Protein AF-A0A8T3LJP8-F1 (afdb_monomer)

Radius of gyration: 25.77 Å; Cα contacts (8 Å, |Δi|>4): 80; chains: 1; boundin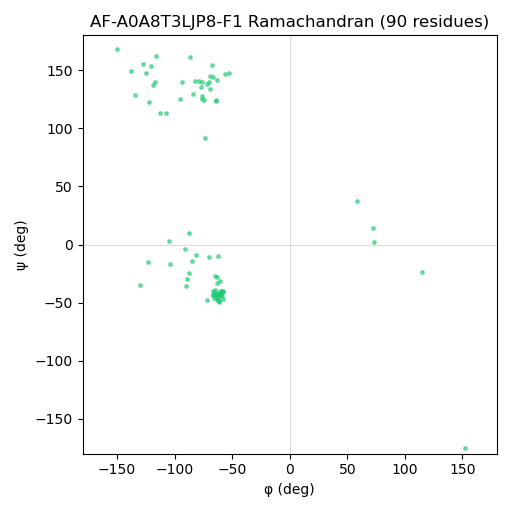g box: 45×25×72 Å

Solvent-accessible surface area (backbone atoms only — not comparable to full-atom values): 5609 Å² total; per-residue (Å²): 108,49,68,32,18,32,54,87,75,58,49,79,44,80,43,75,72,91,75,83,80,64,84,65,53,36,76,68,75,61,91,50,100,45,40,41,59,77,85,88,48,71,43,71,37,62,66,62,48,48,52,52,52,50,52,51,52,50,52,51,50,50,53,51,50,52,55,49,50,53,52,50,54,53,52,51,53,38,48,77,71,72,46,84,84,53,71,76,78,75,54,129

InterPro domains:
  IPR003458 Bacteriophage T4, Gp38, tail fibre assembly [PF02413] (2-91)
  IPR051220 Tail Fiber Assembly Chaperone [PTHR34413] (3-91)

Secondary structure (DSSP, 8-state):
-EEEEETTT--EEEE-SSSPPPTTEESSPPSSTTEEE-SSSEEE-HHHHHHHHHHHHHHHHHHHHHHHHHHHHHHHHHHHTTPPPPHHHH--

Foldseek 3Di:
DAWKAQLQQLDIDDDPDDDDDDPRIDSDHAPDNQWHRPPPDTDGPVVVVVVVVVVVVVVVVVVVVVVVVVLVVVVVVCVVVVHDDDPVSVPD

Mean predicted aligned error: 6.57 Å

Sequence (92 aa):
GEIVFSTETGESKEITAPGDYPDKTTTLAPLTPYDKWDGEKWVTDTEAQHSAAVGAAEAQRQSLIDTAMASISLIQLKLQTGRKLTQTENTR

Structure (mmCIF, N/CA/C/O backbone):
data_AF-A0A8T3LJP8-F1
#
_entry.id   AF-A0A8T3LJP8-F1
#
loop_
_atom_site.group_PDB
_atom_site.id
_atom_site.type_symbol
_atom_site.label_atom_id
_atom_site.label_alt_id
_atom_site.label_comp_id
_atom_site.label_asym_id
_atom_site.label_entity_id
_atom_site.label_seq_id
_atom_site.pdbx_PDB_ins_code
_atom_site.Cartn_x
_atom_site.Cartn_y
_atom_site.Cartn_z
_atom_site.occupancy
_atom_site.B_iso_or_equiv
_atom_site.auth_seq_id
_atom_site.auth_comp_id
_atom_site.auth_asym_id
_ato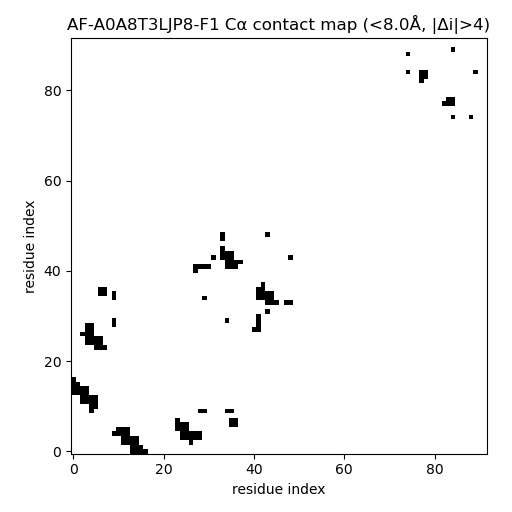m_site.auth_atom_id
_atom_site.pdbx_PDB_model_num
ATOM 1 N N . GLY A 1 1 ? 4.696 13.684 -28.979 1.00 85.56 1 GLY A N 1
ATOM 2 C CA . GLY A 1 1 ? 5.581 12.954 -28.068 1.00 85.56 1 GLY A CA 1
ATOM 3 C C . GLY A 1 1 ? 4.974 11.607 -27.764 1.00 85.56 1 GLY A C 1
ATOM 4 O O . GLY A 1 1 ? 3.799 11.415 -28.058 1.00 85.56 1 GLY A O 1
ATOM 5 N N . GLU A 1 2 ? 5.760 10.700 -27.206 1.00 93.12 2 GLU A N 1
ATOM 6 C CA . GLU A 1 2 ? 5.324 9.385 -26.725 1.00 93.12 2 GLU A CA 1
ATOM 7 C C . GLU A 1 2 ? 5.719 9.225 -25.254 1.00 93.12 2 GLU A C 1
ATOM 9 O O . GLU A 1 2 ? 6.723 9.790 -24.823 1.00 93.12 2 GLU A O 1
ATOM 14 N N . ILE A 1 3 ? 4.918 8.502 -24.471 1.00 95.06 3 ILE A N 1
ATOM 15 C CA . ILE A 1 3 ? 5.224 8.222 -23.066 1.00 95.06 3 ILE A CA 1
ATOM 16 C C . ILE A 1 3 ? 5.904 6.861 -22.988 1.00 95.06 3 ILE A C 1
ATOM 18 O O . ILE A 1 3 ? 5.347 5.859 -23.428 1.00 95.06 3 ILE A O 1
ATOM 22 N N . VAL A 1 4 ? 7.085 6.838 -22.383 1.00 96.12 4 VAL A N 1
ATOM 23 C CA . VAL A 1 4 ? 7.802 5.615 -22.024 1.00 96.12 4 VAL A CA 1
ATOM 24 C C . VAL A 1 4 ? 7.949 5.522 -20.515 1.00 96.12 4 VAL A C 1
ATOM 26 O O . VAL A 1 4 ? 7.820 6.516 -19.806 1.00 96.12 4 VAL A O 1
ATOM 29 N N . PHE A 1 5 ? 8.246 4.335 -20.019 1.00 97.19 5 PHE A N 1
ATOM 30 C CA . PHE A 1 5 ? 8.412 4.043 -18.606 1.00 97.19 5 PHE A CA 1
ATOM 31 C C . PHE A 1 5 ? 9.831 3.559 -18.351 1.00 97.19 5 PHE A C 1
ATOM 33 O O . PHE A 1 5 ? 10.362 2.762 -19.122 1.00 97.19 5 PHE A O 1
ATOM 40 N N . SER A 1 6 ? 10.447 4.032 -17.273 1.00 96.75 6 SER A N 1
ATOM 41 C CA . SER A 1 6 ? 11.727 3.507 -16.792 1.00 96.75 6 SER A CA 1
ATOM 42 C C . SER A 1 6 ? 11.555 2.052 -16.361 1.00 96.75 6 SER A C 1
ATOM 44 O O . SER A 1 6 ? 10.755 1.780 -15.47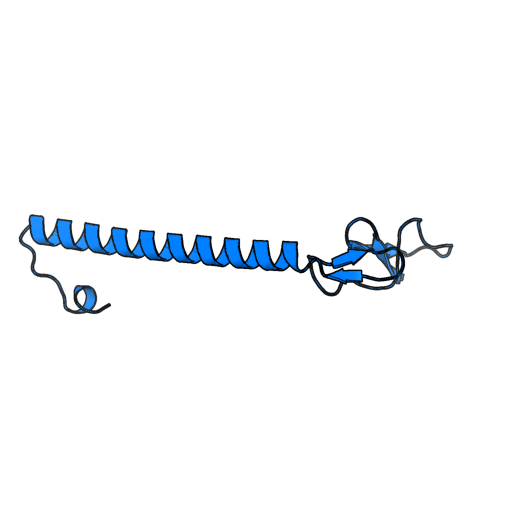2 1.00 96.75 6 SER A O 1
ATOM 46 N N . THR A 1 7 ? 12.321 1.114 -16.919 1.00 97.00 7 THR A N 1
ATOM 47 C CA . THR A 1 7 ? 12.305 -0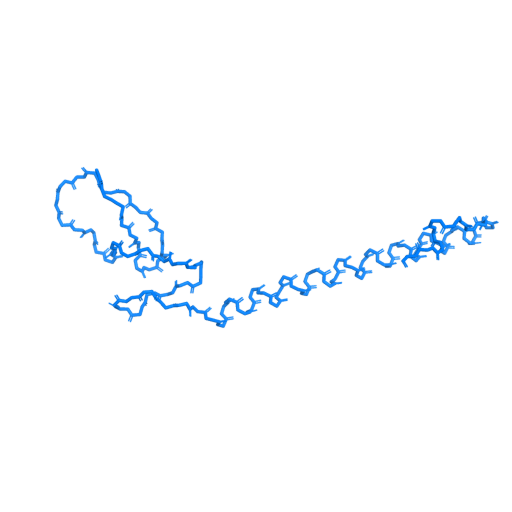.295 -16.479 1.00 97.00 7 THR A CA 1
ATOM 48 C C . THR A 1 7 ? 12.922 -0.481 -15.089 1.00 97.00 7 THR A C 1
ATOM 50 O O . THR A 1 7 ? 12.818 -1.555 -14.508 1.00 97.00 7 THR A O 1
ATOM 53 N N . GLU A 1 8 ? 13.583 0.545 -14.544 1.00 95.12 8 GLU A N 1
ATOM 54 C CA . GLU A 1 8 ? 14.172 0.515 -13.199 1.00 95.12 8 GLU A CA 1
ATOM 55 C C . GLU A 1 8 ? 13.193 0.993 -12.122 1.00 95.12 8 GLU A C 1
ATOM 57 O O . GLU A 1 8 ? 13.214 0.476 -11.007 1.00 95.12 8 GLU A O 1
ATOM 62 N N . THR A 1 9 ? 12.350 1.981 -12.440 1.00 94.31 9 THR A N 1
ATOM 63 C CA . THR A 1 9 ? 11.501 2.667 -11.447 1.00 94.31 9 THR A CA 1
ATOM 64 C C . THR A 1 9 ? 10.007 2.619 -11.755 1.00 94.31 9 THR A C 1
ATOM 66 O O . THR A 1 9 ? 9.203 2.929 -10.883 1.00 94.31 9 THR A O 1
ATOM 69 N N . GLY A 1 10 ? 9.613 2.265 -12.981 1.00 95.12 10 GLY A N 1
ATOM 70 C CA . GLY A 1 10 ? 8.230 2.361 -13.454 1.00 95.12 10 GLY A CA 1
ATOM 71 C C . GLY A 1 10 ? 7.759 3.796 -13.725 1.00 95.12 10 GLY A C 1
ATOM 72 O O . GLY A 1 10 ? 6.605 3.997 -14.099 1.00 95.12 10 GLY A O 1
ATOM 73 N N . GLU A 1 11 ? 8.621 4.805 -13.559 1.00 95.69 11 GLU A N 1
ATOM 74 C CA . GLU A 1 11 ? 8.254 6.211 -13.756 1.00 95.69 11 GLU A CA 1
ATOM 75 C C . GLU A 1 11 ? 8.055 6.552 -15.234 1.00 95.69 11 GLU A C 1
ATOM 77 O O . GLU A 1 11 ? 8.852 6.165 -16.093 1.00 95.69 11 GLU A O 1
ATOM 82 N N . SER A 1 12 ? 7.007 7.327 -15.521 1.00 95.38 12 SER A N 1
ATOM 83 C CA . SER A 1 12 ? 6.696 7.804 -16.866 1.00 95.38 12 SER A CA 1
ATOM 84 C C . SER A 1 12 ? 7.608 8.953 -17.292 1.00 95.38 12 SER A C 1
ATOM 86 O O . SER A 1 12 ? 7.831 9.898 -16.534 1.00 95.38 12 SER A O 1
ATOM 88 N N . LYS A 1 13 ? 8.034 8.935 -18.551 1.00 93.38 13 LYS A N 1
ATOM 89 C CA . LYS A 1 13 ? 8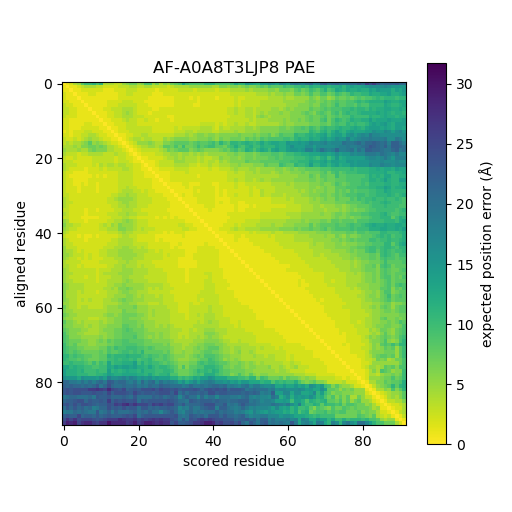.820 9.976 -19.205 1.00 93.38 13 LYS A CA 1
ATOM 90 C C . LYS A 1 13 ? 8.238 10.273 -20.582 1.00 93.38 13 LYS A C 1
ATOM 92 O O . LYS A 1 13 ? 8.051 9.368 -21.388 1.00 93.38 13 LYS A O 1
ATOM 97 N N . GLU A 1 14 ? 7.988 11.547 -20.865 1.00 94.38 14 GLU A N 1
ATOM 98 C CA . GLU A 1 14 ? 7.568 11.985 -22.196 1.00 94.38 14 GLU A CA 1
ATOM 99 C C . GLU A 1 14 ? 8.788 12.202 -23.103 1.00 94.38 14 GLU A C 1
ATOM 101 O O . GLU A 1 14 ? 9.736 12.906 -22.746 1.00 94.38 14 GLU A O 1
ATOM 106 N N . ILE A 1 15 ? 8.755 11.609 -24.294 1.00 92.12 15 ILE A N 1
ATOM 107 C CA . ILE A 1 15 ? 9.747 11.778 -25.353 1.00 92.12 15 ILE A CA 1
ATOM 108 C C . ILE A 1 15 ? 9.129 12.627 -26.457 1.00 92.12 15 ILE A C 1
ATOM 110 O O . ILE A 1 15 ? 8.183 12.219 -27.128 1.00 92.12 15 ILE A O 1
ATOM 114 N N . THR A 1 16 ? 9.650 13.836 -26.647 1.00 90.94 16 THR A N 1
ATOM 115 C CA . THR A 1 16 ? 9.153 14.795 -27.648 1.00 90.94 16 THR A CA 1
ATOM 116 C C . THR A 1 16 ? 10.051 14.905 -28.878 1.00 90.94 16 THR A C 1
ATOM 118 O O . THR A 1 16 ? 9.595 15.387 -29.915 1.00 90.94 16 THR A O 1
ATOM 121 N N . ALA A 1 17 ? 11.299 14.438 -28.785 1.00 88.00 17 ALA A N 1
ATOM 122 C CA . ALA A 1 17 ? 12.261 14.444 -29.879 1.00 88.00 17 ALA A CA 1
ATOM 123 C C . ALA A 1 17 ? 12.233 13.116 -30.659 1.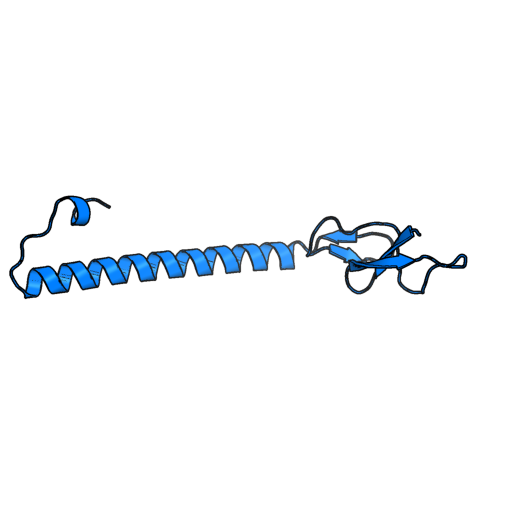00 88.00 17 ALA A C 1
ATOM 125 O O . ALA A 1 17 ? 12.146 12.058 -30.037 1.00 88.00 17 ALA A O 1
ATOM 126 N N . PRO A 1 18 ? 12.331 13.150 -32.000 1.00 86.56 18 PRO A N 1
ATOM 127 C CA . PRO A 1 18 ? 12.494 11.945 -32.804 1.00 86.56 18 PRO A CA 1
ATOM 128 C C . PRO A 1 18 ? 13.889 11.335 -32.597 1.00 86.56 18 PRO A C 1
ATOM 130 O O . PRO A 1 18 ? 14.883 12.058 -32.535 1.00 86.56 18 PRO A O 1
ATOM 133 N N . GLY A 1 19 ? 13.957 10.008 -32.519 1.00 88.19 19 GLY A N 1
ATOM 134 C CA . GLY A 1 19 ? 15.183 9.248 -32.276 1.00 88.19 19 GLY A CA 1
ATOM 135 C C . GLY A 1 19 ? 14.886 7.921 -31.581 1.00 88.19 19 GLY A C 1
ATOM 136 O O . GLY A 1 19 ? 13.719 7.579 -31.380 1.00 88.19 19 GLY A O 1
ATOM 137 N N . ASP A 1 20 ? 15.938 7.189 -31.222 1.00 91.19 20 ASP A N 1
ATOM 138 C CA . ASP A 1 20 ? 15.812 5.955 -30.446 1.00 91.19 20 ASP A CA 1
ATOM 139 C C . ASP A 1 20 ? 15.330 6.237 -29.0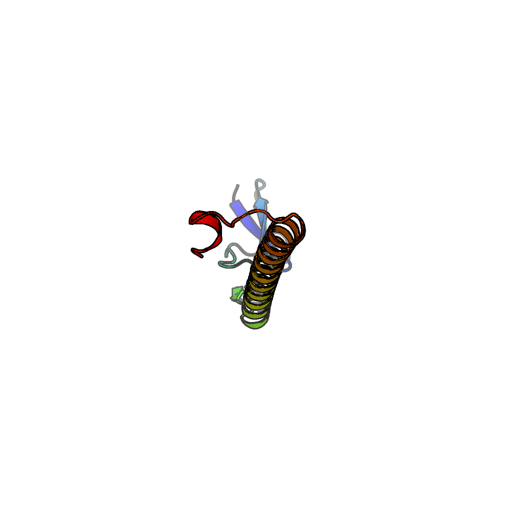17 1.00 91.19 20 ASP A C 1
ATOM 141 O O . ASP A 1 20 ? 15.546 7.320 -28.457 1.00 91.19 20 ASP A O 1
ATOM 145 N N . TYR A 1 21 ? 14.686 5.241 -28.409 1.00 90.06 21 TYR A N 1
ATOM 146 C CA . TYR A 1 21 ? 14.277 5.333 -27.014 1.00 90.06 21 TYR A CA 1
ATOM 147 C C . TYR A 1 21 ? 15.488 5.380 -26.079 1.00 90.06 21 TYR A C 1
ATOM 149 O O . TYR A 1 21 ? 16.483 4.701 -26.337 1.00 90.06 21 TYR A O 1
ATOM 157 N N . PRO A 1 22 ? 15.417 6.146 -24.972 1.00 90.19 22 PRO A N 1
ATOM 158 C CA . PRO A 1 22 ? 16.462 6.107 -23.962 1.00 90.19 22 PRO A CA 1
ATOM 159 C C . PRO A 1 22 ? 16.666 4.683 -23.439 1.00 90.19 22 PRO A C 1
ATOM 161 O O . PRO A 1 22 ? 15.700 3.930 -23.289 1.00 90.19 22 PRO A O 1
ATOM 164 N N . ASP A 1 23 ? 17.906 4.344 -23.098 1.00 92.56 23 ASP A N 1
ATOM 165 C CA . ASP A 1 23 ? 18.212 3.064 -22.465 1.00 92.56 23 ASP A CA 1
ATOM 166 C C . ASP A 1 23 ? 17.335 2.829 -21.230 1.00 92.56 23 ASP A C 1
ATOM 168 O O . ASP A 1 23 ? 16.984 3.766 -20.506 1.00 92.56 23 ASP A O 1
ATOM 172 N N . LYS A 1 24 ? 17.021 1.553 -20.973 1.00 94.56 24 LYS A N 1
ATOM 173 C CA . LYS A 1 24 ? 16.209 1.114 -19.826 1.00 94.56 24 LYS A CA 1
ATOM 174 C C . LYS A 1 24 ? 14.812 1.741 -19.801 1.00 94.56 24 LYS A C 1
ATOM 176 O O . LYS A 1 24 ? 14.286 2.080 -18.739 1.00 94.56 24 LYS A O 1
ATOM 181 N N . THR A 1 25 ? 14.210 1.906 -20.976 1.00 95.12 25 THR A N 1
ATOM 182 C CA . THR A 1 25 ? 12.815 2.326 -21.097 1.00 95.12 25 THR A CA 1
ATOM 183 C C . THR A 1 25 ? 11.976 1.302 -21.849 1.00 95.12 25 THR A C 1
ATOM 185 O O . THR A 1 25 ? 12.485 0.510 -22.640 1.00 95.12 25 THR A O 1
ATOM 188 N N . THR A 1 26 ? 10.678 1.295 -21.565 1.00 95.94 26 THR A N 1
ATOM 189 C CA . THR A 1 26 ? 9.675 0.457 -22.226 1.00 95.94 26 THR A CA 1
ATOM 190 C C . THR A 1 26 ? 8.417 1.275 -22.496 1.00 95.94 26 THR A C 1
ATOM 192 O O . THR A 1 26 ? 8.091 2.189 -21.744 1.00 95.94 26 THR A O 1
ATOM 195 N N . THR A 1 27 ? 7.686 0.965 -23.562 1.00 95.31 27 THR A N 1
ATOM 196 C CA . THR A 1 27 ? 6.365 1.563 -23.833 1.00 95.31 27 THR A CA 1
ATOM 197 C C . THR A 1 27 ? 5.247 0.872 -23.046 1.00 95.31 27 THR A C 1
ATOM 199 O O . THR A 1 27 ? 4.118 1.358 -23.005 1.00 95.31 27 THR A O 1
ATOM 202 N N . LEU A 1 28 ? 5.547 -0.257 -22.395 1.00 96.44 28 LEU A N 1
ATOM 203 C CA . LEU A 1 28 ? 4.609 -0.961 -21.528 1.00 96.44 28 LEU A CA 1
ATOM 204 C C . LEU A 1 28 ? 4.493 -0.227 -20.191 1.00 96.44 28 LEU A C 1
ATOM 206 O O . LEU A 1 28 ? 5.490 -0.028 -19.503 1.00 96.44 28 LEU A O 1
ATOM 210 N N . ALA A 1 29 ? 3.276 0.134 -19.799 1.00 96.38 29 ALA A N 1
ATOM 211 C CA . ALA A 1 29 ? 3.022 0.723 -18.490 1.00 96.38 29 ALA A CA 1
ATOM 212 C C . ALA A 1 29 ? 2.992 -0.361 -17.397 1.00 96.38 29 ALA A C 1
ATOM 214 O O . ALA A 1 29 ? 2.402 -1.423 -17.633 1.00 96.38 29 ALA A O 1
ATOM 215 N N . PRO A 1 30 ? 3.554 -0.107 -16.200 1.00 97.25 30 PRO A N 1
ATOM 216 C CA . PRO A 1 30 ? 3.229 -0.915 -15.033 1.00 97.25 30 PRO A CA 1
ATOM 217 C C . PRO A 1 30 ? 1.735 -0.764 -14.707 1.00 97.25 30 PRO A C 1
ATOM 219 O O . PRO A 1 30 ? 1.152 0.315 -14.835 1.00 97.25 30 PRO A O 1
ATOM 222 N N . LEU A 1 31 ? 1.103 -1.858 -14.298 1.00 96.62 31 LEU A N 1
ATOM 223 C CA . LEU A 1 31 ? -0.301 -1.919 -13.895 1.00 96.62 31 LEU A CA 1
ATOM 224 C C . LEU A 1 31 ? -0.477 -1.634 -12.406 1.00 96.62 31 LEU A C 1
ATOM 226 O O . LEU A 1 31 ? -1.525 -1.133 -11.993 1.00 96.62 31 LEU A O 1
ATOM 230 N N . THR A 1 32 ? 0.531 -1.962 -11.597 1.00 96.00 32 THR A N 1
ATOM 231 C CA . THR A 1 32 ? 0.509 -1.737 -10.153 1.00 96.00 32 THR A CA 1
ATOM 232 C C . THR A 1 32 ? 1.748 -0.978 -9.678 1.00 96.00 32 THR A C 1
ATOM 234 O O . THR A 1 32 ? 2.812 -1.087 -10.287 1.00 96.00 32 THR A O 1
ATOM 237 N N . PRO A 1 33 ? 1.666 -0.270 -8.535 1.00 95.38 33 PRO A N 1
ATOM 238 C CA . PRO A 1 33 ? 2.839 0.336 -7.899 1.00 95.38 33 PRO A CA 1
ATOM 239 C C . PRO A 1 33 ? 3.907 -0.669 -7.436 1.00 95.38 33 PRO A C 1
ATOM 241 O O . PRO A 1 33 ? 4.980 -0.257 -7.009 1.00 95.38 33 PRO A O 1
ATOM 244 N N . TYR A 1 34 ? 3.600 -1.968 -7.460 1.00 97.00 34 TYR A N 1
ATOM 245 C CA . TYR A 1 34 ? 4.483 -3.046 -7.014 1.00 97.00 34 TYR A CA 1
ATOM 246 C C . TYR A 1 34 ? 5.093 -3.814 -8.189 1.00 97.00 34 TYR A C 1
ATOM 248 O O . TYR A 1 34 ? 5.780 -4.811 -7.978 1.00 97.00 34 TYR A O 1
ATOM 256 N N . ASP A 1 35 ? 4.827 -3.396 -9.425 1.00 98.06 35 ASP A N 1
ATOM 257 C CA . ASP A 1 35 ? 5.357 -4.075 -10.597 1.00 98.06 35 ASP A CA 1
ATOM 258 C C . ASP A 1 35 ? 6.869 -3.876 -10.717 1.00 98.06 35 ASP A C 1
ATOM 260 O O . ASP A 1 35 ? 7.392 -2.767 -10.606 1.00 98.06 35 ASP A O 1
ATOM 264 N N . LYS A 1 36 ? 7.573 -4.976 -10.981 1.00 97.06 36 LYS A N 1
ATOM 265 C CA . LYS A 1 36 ? 9.009 -5.013 -11.250 1.00 97.06 36 LYS A CA 1
ATOM 266 C C . LYS A 1 36 ? 9.246 -5.516 -12.664 1.00 97.06 36 LYS A C 1
ATOM 268 O O . LYS A 1 36 ? 8.568 -6.434 -13.124 1.00 97.06 36 LYS A O 1
ATOM 273 N N . TRP A 1 37 ? 10.203 -4.906 -13.354 1.00 97.69 37 TRP A N 1
ATOM 274 C CA . TRP A 1 37 ? 10.606 -5.353 -14.681 1.00 97.69 37 TRP A CA 1
ATOM 275 C C . TRP A 1 37 ? 11.431 -6.636 -14.569 1.00 97.69 37 TRP A C 1
ATOM 277 O O . TRP A 1 37 ? 12.446 -6.656 -13.872 1.00 97.69 37 TRP A O 1
ATOM 287 N N . ASP A 1 38 ? 11.014 -7.701 -15.253 1.00 96.31 38 ASP A N 1
ATOM 288 C CA . ASP A 1 38 ? 11.722 -8.992 -15.252 1.00 96.31 38 ASP A CA 1
ATOM 289 C C . ASP A 1 38 ? 12.764 -9.127 -16.381 1.00 96.31 38 ASP A C 1
ATOM 291 O O . ASP A 1 38 ? 13.502 -10.111 -16.436 1.00 96.31 38 ASP A O 1
ATOM 295 N N . GLY A 1 39 ? 12.851 -8.125 -17.260 1.00 95.31 39 GLY A N 1
ATOM 296 C CA . GLY A 1 39 ? 13.660 -8.143 -18.480 1.00 95.31 39 GLY A CA 1
ATOM 297 C C . GLY A 1 39 ? 12.819 -8.078 -19.756 1.00 95.31 39 GLY A C 1
ATOM 298 O O . GLY A 1 39 ? 13.312 -7.587 -20.769 1.00 95.31 39 GLY A O 1
ATOM 299 N N . GLU A 1 40 ? 11.552 -8.488 -19.693 1.00 95.69 40 GLU A N 1
ATOM 300 C CA . GLU A 1 40 ? 10.629 -8.542 -20.834 1.00 95.69 40 GLU A CA 1
ATOM 301 C C . GLU A 1 40 ? 9.284 -7.862 -20.542 1.00 95.69 40 GLU A C 1
ATOM 303 O O . GLU A 1 40 ? 8.679 -7.264 -21.435 1.00 95.69 40 GLU A O 1
ATOM 308 N N . LYS A 1 41 ? 8.803 -7.948 -19.301 1.00 96.88 41 LYS A N 1
ATOM 309 C CA . LYS A 1 41 ? 7.494 -7.445 -18.889 1.00 96.88 41 LYS A CA 1
ATOM 310 C C . LYS A 1 41 ? 7.479 -7.012 -17.427 1.00 96.88 41 LYS A C 1
ATOM 312 O O . LYS A 1 41 ? 8.363 -7.311 -16.625 1.00 96.88 41 LYS A O 1
ATOM 317 N N . TRP A 1 42 ? 6.402 -6.324 -17.080 1.00 98.06 42 TRP A N 1
ATOM 318 C CA . TRP A 1 42 ? 6.058 -6.014 -15.703 1.00 98.06 42 TRP A CA 1
ATOM 319 C C . TRP A 1 42 ? 5.483 -7.249 -15.008 1.00 98.06 42 TRP A C 1
ATOM 321 O O . TRP A 1 42 ? 4.538 -7.869 -15.501 1.00 98.06 42 TRP A O 1
ATOM 331 N N . VAL A 1 43 ? 6.048 -7.593 -13.855 1.00 98.06 43 VAL A N 1
ATOM 332 C CA . VAL A 1 43 ? 5.552 -8.644 -12.966 1.00 98.06 43 VAL A CA 1
ATOM 333 C C . VAL A 1 43 ? 5.284 -8.029 -11.602 1.00 98.06 43 VAL A C 1
ATOM 335 O O . VAL A 1 43 ? 6.180 -7.453 -10.988 1.00 98.06 43 VAL A O 1
ATOM 338 N N . THR A 1 44 ? 4.049 -8.148 -11.123 1.00 97.81 44 THR A N 1
ATOM 339 C CA . THR A 1 44 ? 3.660 -7.642 -9.806 1.00 97.81 44 THR A CA 1
ATOM 340 C C . THR A 1 44 ? 4.410 -8.370 -8.700 1.00 97.81 44 THR A C 1
ATOM 342 O O . THR A 1 44 ? 4.325 -9.593 -8.577 1.00 97.81 44 THR A O 1
ATOM 345 N N . ASP A 1 45 ? 5.098 -7.611 -7.852 1.00 97.69 45 ASP A N 1
ATOM 346 C CA . ASP A 1 45 ? 5.658 -8.120 -6.609 1.00 97.69 45 ASP A CA 1
ATOM 347 C C . ASP A 1 45 ? 4.533 -8.337 -5.587 1.00 97.69 45 ASP A C 1
ATOM 349 O O . ASP A 1 45 ? 4.134 -7.442 -4.834 1.00 97.69 45 ASP A O 1
ATOM 353 N N . THR A 1 46 ? 3.994 -9.557 -5.577 1.00 97.31 46 THR A N 1
ATOM 354 C CA . THR A 1 46 ? 2.901 -9.946 -4.681 1.00 97.31 46 THR A CA 1
ATOM 355 C C . THR A 1 46 ? 3.305 -9.919 -3.210 1.00 97.31 46 THR A C 1
ATOM 357 O O . THR A 1 46 ? 2.446 -9.731 -2.351 1.00 97.31 46 THR A O 1
ATOM 360 N N . GLU A 1 47 ? 4.592 -10.105 -2.899 1.00 97.88 47 GLU A N 1
ATOM 361 C CA . GLU A 1 47 ? 5.092 -10.046 -1.524 1.00 97.88 47 GLU A CA 1
ATOM 362 C C . GLU A 1 47 ? 5.077 -8.601 -1.018 1.00 97.88 47 GLU A C 1
ATOM 364 O O . GLU A 1 47 ? 4.515 -8.329 0.045 1.00 97.88 47 GLU A O 1
ATOM 369 N N . ALA A 1 48 ? 5.597 -7.660 -1.812 1.00 97.12 48 ALA A N 1
ATOM 370 C CA . ALA A 1 48 ? 5.546 -6.235 -1.495 1.00 97.12 48 ALA A CA 1
ATOM 371 C C . ALA A 1 48 ? 4.098 -5.731 -1.380 1.00 97.12 48 ALA A C 1
ATOM 373 O O . ALA A 1 48 ? 3.760 -5.021 -0.427 1.00 97.12 48 ALA A O 1
ATOM 374 N N . GLN A 1 49 ? 3.224 -6.146 -2.303 1.00 97.94 49 GLN A N 1
ATOM 375 C CA . GLN A 1 49 ? 1.803 -5.805 -2.264 1.00 97.94 49 GLN A CA 1
ATOM 376 C C . GLN A 1 49 ? 1.122 -6.340 -0.996 1.00 97.94 49 GLN A C 1
ATOM 378 O O . GLN A 1 49 ? 0.411 -5.601 -0.310 1.00 97.94 49 GLN A O 1
ATOM 383 N N . HIS A 1 50 ? 1.351 -7.611 -0.655 1.00 98.25 50 HIS A N 1
ATOM 384 C CA . HIS A 1 50 ? 0.790 -8.220 0.548 1.00 98.25 50 HIS A CA 1
ATOM 385 C C . HIS A 1 50 ? 1.325 -7.551 1.820 1.00 98.25 50 HIS A C 1
ATOM 387 O O . HIS A 1 50 ? 0.544 -7.213 2.706 1.00 98.25 50 HIS A O 1
ATOM 393 N N . SER A 1 51 ? 2.631 -7.289 1.899 1.00 98.25 51 SER A N 1
ATOM 394 C CA . SER A 1 51 ? 3.236 -6.605 3.045 1.00 98.25 51 SER A CA 1
ATOM 395 C C . SER A 1 51 ? 2.651 -5.206 3.253 1.00 98.25 51 SER A C 1
ATOM 397 O O . SER A 1 51 ? 2.397 -4.815 4.392 1.00 98.25 51 SER A O 1
ATOM 399 N N . ALA A 1 52 ? 2.402 -4.456 2.176 1.00 98.06 52 ALA A N 1
ATOM 400 C CA . ALA A 1 52 ? 1.760 -3.147 2.264 1.00 98.06 52 ALA A CA 1
ATOM 401 C C . ALA A 1 52 ? 0.309 -3.252 2.763 1.00 98.06 52 ALA A C 1
ATOM 403 O O . ALA A 1 52 ? -0.110 -2.469 3.617 1.00 98.06 52 ALA A O 1
ATOM 404 N N . ALA A 1 53 ? -0.444 -4.246 2.278 1.00 98.06 53 ALA A N 1
ATOM 405 C CA . ALA A 1 53 ? -1.811 -4.498 2.729 1.00 98.06 53 ALA A CA 1
ATOM 406 C C . ALA A 1 53 ? -1.867 -4.878 4.219 1.00 98.06 53 ALA A C 1
ATOM 408 O O . ALA A 1 53 ? -2.703 -4.353 4.956 1.00 98.06 53 ALA A O 1
ATOM 409 N N . VAL A 1 54 ? -0.952 -5.738 4.678 1.00 98.56 54 VAL A N 1
ATOM 410 C CA . VAL A 1 54 ? -0.824 -6.105 6.096 1.00 98.56 54 VAL A CA 1
ATOM 411 C C . VAL A 1 54 ? -0.488 -4.878 6.941 1.00 98.56 54 VAL A C 1
ATOM 413 O O . VAL A 1 54 ? -1.191 -4.614 7.913 1.00 98.56 54 VAL A O 1
ATOM 416 N N . GLY A 1 55 ? 0.501 -4.075 6.539 1.00 98.50 55 GLY A N 1
ATOM 417 C CA . GLY A 1 55 ? 0.867 -2.857 7.268 1.00 98.50 55 GLY A CA 1
ATOM 418 C C . GLY A 1 55 ? -0.292 -1.857 7.383 1.00 98.50 55 GLY A C 1
ATOM 419 O O . GLY A 1 55 ? -0.521 -1.285 8.449 1.00 98.50 55 GLY A O 1
ATOM 420 N N . ALA A 1 56 ? -1.084 -1.688 6.319 1.00 98.31 56 ALA A N 1
ATOM 421 C CA . ALA A 1 56 ? -2.281 -0.846 6.354 1.00 98.31 56 ALA A CA 1
ATOM 422 C C . ALA A 1 56 ? -3.352 -1.394 7.318 1.00 98.31 56 ALA A C 1
ATOM 424 O O . ALA A 1 56 ? -3.936 -0.634 8.095 1.00 98.31 56 ALA A O 1
ATOM 425 N N . ALA A 1 57 ? -3.582 -2.710 7.310 1.00 98.38 57 ALA A N 1
ATOM 426 C CA . ALA A 1 57 ? -4.525 -3.361 8.215 1.00 98.38 57 ALA A CA 1
ATOM 427 C C . ALA A 1 57 ? -4.086 -3.253 9.687 1.00 98.38 57 ALA A C 1
ATOM 429 O O . ALA A 1 57 ? -4.914 -3.016 10.569 1.00 98.38 57 ALA A O 1
ATOM 430 N N . GLU A 1 58 ? -2.789 -3.379 9.964 1.00 98.62 58 GLU A N 1
ATOM 431 C CA . GLU A 1 58 ? -2.225 -3.206 11.304 1.00 98.62 58 GLU A CA 1
ATOM 432 C C . GLU A 1 58 ? -2.349 -1.761 11.796 1.00 98.62 58 GLU A C 1
ATOM 434 O O . GLU A 1 58 ? -2.782 -1.536 12.929 1.00 98.62 58 GLU A O 1
ATOM 439 N N . ALA A 1 59 ? -2.068 -0.777 10.938 1.00 98.50 59 ALA A N 1
ATOM 440 C CA . ALA A 1 59 ? -2.265 0.633 11.265 1.00 98.50 59 ALA A CA 1
ATOM 441 C C . ALA A 1 59 ? -3.739 0.939 11.586 1.00 98.50 59 ALA A C 1
ATOM 443 O O . ALA A 1 59 ? -4.043 1.604 12.582 1.00 98.50 59 ALA A O 1
ATOM 444 N N . GLN A 1 60 ? -4.673 0.399 10.795 1.00 98.56 60 GLN A N 1
ATOM 445 C CA . GLN A 1 60 ? -6.105 0.535 11.061 1.00 98.56 60 GLN A CA 1
ATOM 446 C C . GLN A 1 60 ? -6.500 -0.130 12.384 1.00 98.56 60 GLN A C 1
ATOM 448 O O . GLN A 1 60 ? -7.244 0.453 13.175 1.00 98.56 60 GLN A O 1
ATOM 453 N N . ARG A 1 61 ? -5.984 -1.333 12.659 1.00 98.31 61 ARG A N 1
ATOM 454 C CA . ARG A 1 61 ? -6.214 -2.029 13.927 1.00 98.31 61 ARG A CA 1
ATOM 455 C C . ARG A 1 61 ? -5.744 -1.187 15.111 1.00 98.31 61 ARG A C 1
ATOM 457 O O . ARG A 1 61 ? -6.496 -1.052 16.075 1.00 98.31 61 ARG A O 1
ATOM 464 N N . GLN A 1 62 ? -4.546 -0.610 15.041 1.00 98.44 62 GLN A N 1
ATOM 465 C CA . GLN A 1 62 ? -4.020 0.232 16.113 1.00 98.44 62 GLN A CA 1
ATOM 466 C C . GLN A 1 62 ? -4.885 1.481 16.320 1.00 98.44 62 GLN A C 1
ATOM 468 O O . GLN A 1 62 ? -5.267 1.775 17.449 1.00 98.44 62 GLN A O 1
ATOM 473 N N . SER A 1 63 ? -5.306 2.143 15.237 1.00 98.38 63 SER A N 1
ATOM 474 C CA . SER A 1 63 ? -6.212 3.296 15.310 1.00 98.38 63 SER A CA 1
ATOM 475 C C . SER A 1 63 ? -7.546 2.963 15.999 1.00 98.38 63 SER A C 1
ATOM 477 O O . SER A 1 63 ? -8.052 3.747 16.809 1.00 98.38 63 SER A O 1
ATOM 479 N N . LEU A 1 64 ? -8.109 1.779 15.734 1.00 98.19 64 LEU A N 1
ATOM 480 C CA . LEU A 1 64 ? -9.330 1.309 16.397 1.00 98.19 64 LEU A CA 1
ATOM 481 C C . LEU A 1 64 ? -9.112 1.044 17.891 1.00 98.19 64 LEU A C 1
ATOM 483 O O . LEU A 1 64 ? -9.974 1.394 18.700 1.00 98.19 64 LEU A O 1
ATOM 487 N N . ILE A 1 65 ? -7.968 0.465 18.266 1.00 97.81 65 ILE A N 1
ATOM 488 C CA . ILE A 1 65 ? -7.596 0.254 19.671 1.00 97.81 65 ILE A CA 1
ATOM 489 C C . ILE A 1 65 ? -7.451 1.601 20.384 1.00 97.81 65 ILE A C 1
ATOM 491 O O . ILE A 1 65 ? -8.056 1.795 21.438 1.00 97.81 65 ILE A O 1
ATOM 495 N N . ASP A 1 66 ? -6.738 2.557 19.793 1.00 97.69 66 ASP A N 1
ATOM 496 C CA . ASP A 1 66 ? -6.537 3.891 20.367 1.00 97.69 66 ASP A CA 1
ATOM 497 C C . ASP A 1 66 ? -7.869 4.626 20.551 1.00 97.69 66 ASP A C 1
ATOM 499 O O . ASP A 1 66 ? -8.151 5.179 21.618 1.00 97.69 66 ASP A O 1
ATOM 503 N N . THR A 1 67 ? -8.751 4.542 19.552 1.00 96.69 67 THR A N 1
ATOM 504 C CA . THR A 1 67 ? -10.115 5.082 19.628 1.00 96.69 67 THR A CA 1
ATOM 505 C C . THR A 1 67 ? -10.911 4.412 20.749 1.00 96.69 67 THR A C 1
ATOM 507 O O . THR A 1 67 ? -11.658 5.075 21.476 1.00 96.69 67 THR A O 1
ATOM 510 N N . ALA A 1 68 ? -10.771 3.097 20.924 1.00 95.19 68 ALA A N 1
ATOM 511 C CA . ALA A 1 68 ? -11.448 2.372 21.988 1.00 95.19 68 ALA A CA 1
ATOM 512 C C . ALA A 1 68 ? -10.952 2.784 23.376 1.00 95.19 68 ALA A C 1
ATOM 514 O O . ALA A 1 68 ? -11.776 3.089 24.244 1.00 95.19 68 ALA A O 1
ATOM 515 N N . MET A 1 69 ? -9.634 2.871 23.557 1.00 96.25 69 MET A N 1
ATOM 516 C CA . MET A 1 69 ? -9.006 3.318 24.800 1.00 96.25 69 MET A CA 1
ATOM 517 C C . MET A 1 69 ? -9.390 4.759 25.144 1.00 96.25 69 MET A C 1
ATOM 519 O O . MET A 1 69 ? -9.735 5.034 26.290 1.00 96.25 69 MET A O 1
ATOM 523 N N . ALA A 1 70 ? -9.419 5.668 24.165 1.00 95.12 70 ALA A N 1
ATOM 524 C CA . ALA A 1 70 ? -9.860 7.045 24.378 1.00 95.12 70 ALA A CA 1
ATOM 525 C C . ALA A 1 70 ? -11.312 7.110 24.886 1.00 95.12 70 ALA A C 1
ATOM 527 O O . ALA A 1 70 ? -11.610 7.849 25.828 1.00 95.12 70 ALA A O 1
ATOM 528 N N . SER A 1 71 ? -12.212 6.296 24.318 1.00 93.38 71 SER A N 1
ATOM 529 C CA . SER A 1 71 ? -13.598 6.201 24.798 1.00 93.38 71 SER A CA 1
ATOM 530 C C . SER A 1 71 ? -13.679 5.664 26.229 1.00 93.38 71 SER A C 1
ATOM 532 O O . SER A 1 71 ? -14.423 6.209 27.042 1.00 93.38 71 SER A O 1
ATOM 534 N N . ILE A 1 72 ? -12.900 4.627 26.559 1.00 92.50 72 ILE A N 1
ATOM 535 C CA . ILE A 1 72 ? -12.856 4.051 27.912 1.00 92.50 72 ILE A CA 1
ATOM 536 C C . ILE A 1 72 ? -12.371 5.094 28.921 1.00 92.50 72 ILE A C 1
ATOM 538 O O . ILE A 1 72 ? -13.036 5.308 29.934 1.00 92.50 72 ILE A O 1
ATOM 542 N N . SER A 1 73 ? -11.267 5.782 28.631 1.00 91.19 73 SER A N 1
ATOM 543 C CA . SER A 1 73 ? -10.716 6.831 29.496 1.00 91.19 73 SER A CA 1
ATOM 544 C C . SER A 1 73 ? -11.727 7.953 29.749 1.00 91.19 73 SER A C 1
ATOM 546 O O . SER A 1 73 ? -11.880 8.412 30.881 1.00 91.19 73 SER A O 1
ATOM 548 N N . LEU A 1 74 ? -12.480 8.360 28.720 1.00 90.88 74 LEU A N 1
ATOM 549 C CA . LEU A 1 74 ? -13.539 9.361 28.858 1.00 90.88 74 LEU A CA 1
ATOM 550 C C . LEU A 1 74 ? -14.668 8.889 29.785 1.00 90.88 74 LEU A C 1
ATOM 552 O O . LEU A 1 74 ? -15.121 9.647 30.645 1.00 90.88 74 LEU A O 1
ATOM 556 N N . ILE A 1 75 ? -15.122 7.645 29.619 1.00 89.69 75 ILE A N 1
ATOM 557 C CA . ILE A 1 75 ? -16.164 7.042 30.460 1.00 89.69 75 ILE A CA 1
ATOM 558 C C . ILE A 1 75 ? -15.684 6.942 31.912 1.00 89.69 75 ILE A C 1
ATOM 560 O O . ILE A 1 75 ? -16.403 7.351 32.824 1.00 89.69 75 ILE A O 1
ATOM 564 N N . GLN A 1 76 ? -14.457 6.467 32.136 1.00 89.00 76 GLN A N 1
ATOM 565 C CA . GLN A 1 76 ? -13.861 6.363 33.470 1.00 89.00 76 GLN A CA 1
ATOM 566 C C . GLN A 1 76 ? -13.789 7.724 34.167 1.00 89.00 76 GLN A C 1
ATOM 568 O O . GLN A 1 76 ? -14.198 7.834 35.321 1.00 89.00 76 GLN A O 1
ATOM 573 N N . LEU A 1 77 ? -13.367 8.776 33.460 1.00 90.25 77 LEU A N 1
ATOM 574 C CA . LEU A 1 77 ? -13.345 10.138 33.997 1.00 90.25 77 LEU A CA 1
ATOM 575 C C . LEU A 1 77 ? -14.751 10.629 34.390 1.00 90.25 77 LEU A C 1
ATOM 577 O O . LEU A 1 77 ? -14.942 11.242 35.445 1.00 90.25 77 LEU A O 1
ATOM 581 N N . LYS A 1 78 ? -15.767 10.348 33.566 1.00 86.81 78 LYS A N 1
ATOM 582 C CA . LYS A 1 78 ? -17.161 10.722 33.867 1.00 86.81 78 LYS A CA 1
ATOM 583 C C . LYS A 1 78 ? -17.694 9.994 35.100 1.00 86.81 78 LYS A C 1
ATOM 585 O O . LYS A 1 78 ? -18.327 10.621 35.946 1.00 86.81 78 LYS A O 1
ATOM 590 N N . LEU A 1 79 ? -17.390 8.706 35.236 1.00 88.06 79 LEU A N 1
ATOM 591 C CA . LEU A 1 79 ? -17.778 7.918 36.405 1.00 88.06 79 LEU A CA 1
ATOM 592 C C . LEU A 1 79 ? -17.059 8.384 37.680 1.00 88.06 79 LEU A C 1
ATOM 594 O O . LEU A 1 79 ? -17.709 8.551 38.709 1.00 88.06 79 LEU A O 1
ATOM 598 N N . GLN A 1 80 ? -15.752 8.669 37.613 1.00 87.19 80 GLN A N 1
ATOM 599 C CA . GLN A 1 80 ? -14.973 9.195 38.746 1.00 87.19 80 GLN A CA 1
ATOM 600 C C . GLN A 1 80 ? -15.500 10.543 39.252 1.00 87.19 80 GLN A C 1
ATOM 602 O O . GLN A 1 80 ? -15.435 10.830 40.444 1.00 87.19 80 GLN A O 1
ATOM 607 N N . THR A 1 81 ? -16.063 11.358 38.360 1.00 88.31 81 TH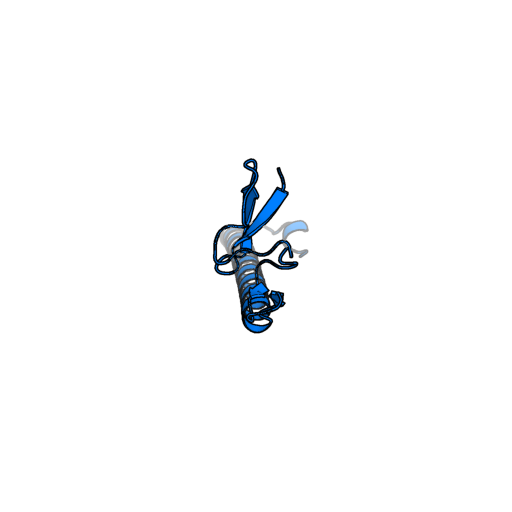R A N 1
ATOM 608 C CA . THR A 1 81 ? -16.683 12.649 38.6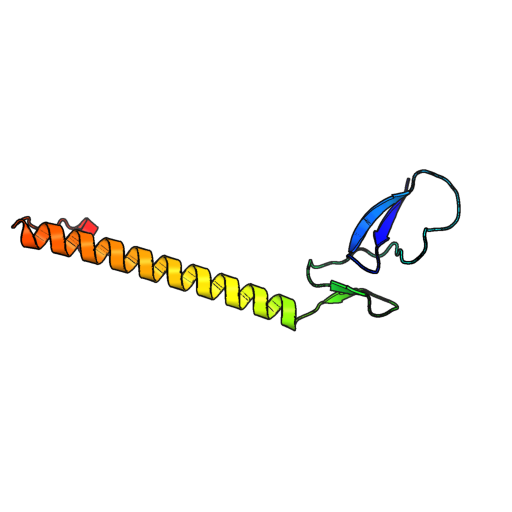99 1.00 88.31 81 THR A CA 1
ATOM 609 C C . THR A 1 81 ? -18.162 12.531 39.090 1.00 88.31 81 THR A C 1
ATOM 611 O O . THR A 1 81 ? -18.849 13.542 39.221 1.00 88.31 81 THR A O 1
ATOM 614 N N . GLY A 1 82 ? -18.674 11.308 39.285 1.00 83.88 82 GLY A N 1
ATOM 615 C CA . GLY A 1 82 ? -20.045 11.048 39.735 1.00 83.88 82 GLY A CA 1
ATOM 616 C C . GLY A 1 82 ? -21.126 11.327 38.684 1.00 83.88 82 GLY A C 1
ATOM 617 O O . GLY A 1 82 ? -22.309 11.405 39.024 1.00 83.88 82 GLY A O 1
ATOM 618 N N . ARG A 1 83 ? -20.759 11.493 37.406 1.00 86.19 83 ARG A N 1
ATOM 619 C CA . ARG A 1 83 ? -21.719 11.734 36.320 1.00 86.19 83 ARG A CA 1
ATOM 620 C C . ARG A 1 83 ? -22.326 10.422 35.826 1.00 86.19 83 ARG A C 1
ATOM 622 O O . ARG A 1 83 ? -21.635 9.422 35.659 1.00 86.19 83 ARG A O 1
ATOM 629 N N . LYS A 1 84 ? -23.627 10.446 35.520 1.00 78.69 84 LYS A N 1
ATOM 630 C CA . LYS A 1 84 ? -24.311 9.339 34.832 1.00 78.69 84 LYS A CA 1
ATOM 631 C C . LYS A 1 84 ? -23.970 9.362 33.336 1.00 78.69 84 LYS A C 1
ATOM 633 O O . LYS A 1 84 ? -23.987 10.432 32.728 1.00 78.69 84 LYS A O 1
ATOM 638 N N . LEU A 1 85 ? -23.674 8.196 32.765 1.00 75.12 85 LEU A N 1
ATOM 639 C CA . LEU A 1 85 ? -23.388 8.031 31.334 1.00 75.12 85 LEU A CA 1
ATOM 640 C C . LEU A 1 85 ? -24.648 8.242 30.488 1.00 75.12 85 LEU A C 1
ATOM 642 O O . LEU A 1 85 ? -25.750 7.883 30.908 1.00 75.12 85 LEU A O 1
ATOM 646 N N . THR A 1 86 ? -24.483 8.816 29.295 1.00 77.50 86 THR A N 1
ATOM 647 C CA . THR A 1 86 ? -25.575 8.986 28.325 1.00 77.50 86 THR A CA 1
ATOM 648 C C . THR A 1 86 ? -25.736 7.749 27.435 1.00 77.50 86 THR A C 1
ATOM 650 O O . THR A 1 86 ? -24.828 6.929 27.309 1.00 77.50 86 THR A O 1
ATOM 653 N N . GLN A 1 87 ? -26.894 7.595 26.786 1.00 67.88 87 GLN A N 1
ATOM 654 C CA . GLN A 1 87 ? -27.180 6.425 25.947 1.00 67.88 87 GLN A CA 1
ATOM 655 C C . GLN A 1 87 ? -26.239 6.297 24.737 1.00 67.88 87 GLN A C 1
ATOM 657 O O . GLN A 1 87 ? -25.857 5.184 24.387 1.00 67.88 87 GLN A O 1
ATOM 662 N N . THR A 1 88 ? -25.788 7.416 24.165 1.00 76.06 88 THR A N 1
ATOM 663 C CA . THR A 1 88 ? -24.769 7.456 23.100 1.00 76.06 88 THR A CA 1
ATOM 664 C C . THR A 1 88 ? -23.412 6.911 23.553 1.00 76.06 88 THR A C 1
ATOM 666 O O . THR A 1 88 ? -22.659 6.399 22.741 1.00 76.06 88 THR A O 1
ATOM 669 N N . GLU A 1 89 ? -23.087 6.997 24.844 1.00 69.69 89 GLU A N 1
ATOM 670 C CA . GLU A 1 89 ? -21.826 6.475 25.394 1.00 69.69 89 GLU A CA 1
ATOM 671 C C . GLU A 1 89 ? -21.929 5.002 25.795 1.00 69.69 89 GLU A C 1
ATOM 673 O O . GLU A 1 89 ? -20.922 4.301 25.827 1.00 69.69 89 GLU A O 1
ATOM 678 N N . ASN A 1 90 ? -23.147 4.539 26.087 1.00 67.62 90 ASN A N 1
ATOM 679 C CA . ASN A 1 90 ? -23.438 3.141 26.402 1.00 67.62 90 ASN A CA 1
ATOM 680 C C . ASN A 1 90 ? -23.670 2.276 25.158 1.00 67.62 90 ASN A C 1
ATOM 682 O O . ASN A 1 90 ? -23.696 1.054 25.272 1.00 67.62 90 ASN A O 1
ATOM 686 N N . THR A 1 91 ? -23.871 2.888 23.993 1.00 60.62 91 THR A N 1
ATOM 687 C CA . THR A 1 91 ? -24.143 2.172 22.745 1.00 60.62 91 THR A CA 1
ATOM 688 C C . THR A 1 91 ? -22.951 2.371 21.820 1.00 60.62 91 THR A C 1
ATOM 690 O O . THR A 1 91 ? -22.693 3.495 21.394 1.00 60.62 91 THR A O 1
ATOM 693 N N . ARG A 1 92 ? -22.216 1.295 21.537 1.00 57.84 92 ARG A N 1
ATOM 694 C CA . ARG A 1 92 ? -21.137 1.272 20.550 1.00 57.84 92 ARG A CA 1
ATOM 695 C C . ARG A 1 92 ? -21.396 0.174 19.536 1.00 57.84 92 ARG A C 1
ATOM 697 O O . ARG A 1 92 ? -21.858 -0.901 19.976 1.00 57.84 92 ARG A O 1
#

Organism: Escherichia coli (NCBI:txid562)

pLDDT: mean 92.3, std 8.44, range [57.84, 98.62]